Protein AF-A0A7S0RJS3-F1 (afdb_monomer_lite)

Sequence (175 aa):
SDVDTVWMRDPVPYMMRFPDADILTSSDHLSTSATAGELENPAKSHSPANIGIMLIRHTAKELASKWVEVLKGNDQYWDQNAFNDLMRKGARRGPNDITSTRLFYGYDGKLKVGILPVGMFCSGHTYFVQRMHLKHKLEPYVVHATFQFSGTEGKRHRMRESMLWVDPPDYYNRS

Foldseek 3Di:
DDPLKFFPADCVVLCVVCVQAQKEFAFPDQDFPDLPSAFGQCVVPPGQTDPRDMDHHPLCVVLVVVLVVVCVVDVPDDSSNSSRCQFAPCKDQDPCNDDSRNWTAGRVRSGTYTYHTCLAAPELCCCVPVVSCVVSVHHHRMYRDPDDDPPDVVSVVVCVVVVSDDDDPVVVPPD

Structure (mmCIF, N/CA/C/O backbone):
data_AF-A0A7S0RJS3-F1
#
_entry.id   AF-A0A7S0RJS3-F1
#
loop_
_atom_site.group_PDB
_atom_site.id
_atom_site.type_symbol
_atom_site.label_atom_id
_atom_site.label_alt_id
_atom_site.label_comp_id
_atom_site.label_asym_id
_atom_site.label_entity_id
_atom_site.label_seq_id
_atom_site.pdbx_PDB_ins_code
_atom_site.Cartn_x
_atom_site.Cartn_y
_atom_site.Cartn_z
_atom_site.occupancy
_atom_site.B_iso_or_equiv
_atom_site.auth_seq_id
_atom_site.auth_comp_id
_atom_site.auth_asym_id
_atom_site.auth_atom_id
_atom_site.pdbx_PDB_model_num
ATOM 1 N N . SER A 1 1 ? -8.972 -5.133 -7.851 1.00 50.50 1 SER A N 1
ATOM 2 C CA . SER A 1 1 ? -8.163 -4.217 -8.662 1.00 50.50 1 SER A CA 1
ATOM 3 C C . SER A 1 1 ? -9.055 -3.582 -9.705 1.00 50.50 1 SER A C 1
ATOM 5 O O . SER A 1 1 ? -10.118 -4.138 -9.965 1.00 50.50 1 SER A O 1
ATOM 7 N N . ASP A 1 2 ? -8.646 -2.454 -10.280 1.00 54.62 2 ASP A N 1
ATOM 8 C CA . ASP A 1 2 ? -9.380 -1.841 -11.392 1.00 54.62 2 ASP A CA 1
ATOM 9 C C . ASP A 1 2 ? -9.313 -2.707 -12.656 1.00 54.62 2 ASP A C 1
ATOM 11 O O . ASP A 1 2 ? -8.417 -3.542 -12.813 1.00 54.62 2 ASP A O 1
ATOM 15 N N . VAL A 1 3 ? -10.264 -2.490 -13.568 1.00 47.88 3 VAL A N 1
ATOM 16 C CA . VAL A 1 3 ? -10.403 -3.243 -14.831 1.00 47.88 3 VAL A CA 1
ATOM 17 C C . VAL A 1 3 ? -9.168 -3.084 -15.735 1.00 47.88 3 VAL A C 1
ATOM 19 O O . VAL A 1 3 ? -8.862 -3.978 -16.516 1.00 47.88 3 VAL A O 1
ATOM 22 N N . ASP A 1 4 ? -8.393 -2.008 -15.562 1.00 57.31 4 ASP A N 1
ATOM 23 C CA . ASP A 1 4 ? -7.182 -1.712 -16.341 1.00 57.31 4 ASP A CA 1
ATOM 24 C C . ASP A 1 4 ? -5.879 -2.158 -15.642 1.00 57.31 4 ASP A C 1
ATOM 26 O O . ASP A 1 4 ? -4.833 -1.500 -15.742 1.00 57.31 4 ASP A O 1
ATOM 30 N N . THR A 1 5 ? -5.935 -3.269 -14.903 1.00 61.38 5 THR A N 1
ATOM 31 C CA . THR A 1 5 ? -4.767 -3.887 -14.258 1.00 61.38 5 THR A CA 1
ATOM 32 C C . THR A 1 5 ? -4.363 -5.180 -14.957 1.00 61.38 5 THR A C 1
ATOM 34 O O . THR A 1 5 ? -5.199 -6.036 -15.231 1.00 61.38 5 THR A O 1
ATOM 37 N N . VAL A 1 6 ? -3.063 -5.349 -15.214 1.00 73.75 6 VAL A N 1
ATOM 38 C CA . VAL A 1 6 ? -2.502 -6.619 -15.701 1.00 73.75 6 VAL A CA 1
ATOM 39 C C . VAL A 1 6 ? -1.675 -7.253 -14.591 1.00 73.75 6 VAL A C 1
ATOM 41 O O . VAL A 1 6 ? -0.640 -6.707 -14.203 1.00 73.75 6 VAL A O 1
ATOM 44 N N . TRP A 1 7 ? -2.136 -8.397 -14.081 1.00 77.38 7 TRP A N 1
ATOM 45 C CA . TRP A 1 7 ? -1.415 -9.211 -13.101 1.00 77.38 7 TRP A CA 1
ATOM 46 C C . TRP A 1 7 ? -0.417 -10.127 -13.812 1.00 77.38 7 TRP A C 1
ATOM 48 O O . TRP A 1 7 ? -0.799 -10.939 -14.647 1.00 77.38 7 TRP A O 1
ATOM 58 N N . MET A 1 8 ? 0.863 -10.010 -13.464 1.00 82.94 8 MET A N 1
ATOM 59 C CA . MET A 1 8 ? 1.940 -10.858 -13.996 1.00 82.94 8 MET A CA 1
ATOM 60 C C . MET A 1 8 ? 2.297 -12.004 -13.043 1.00 82.94 8 MET A C 1
ATOM 62 O O . MET A 1 8 ? 2.929 -12.976 -13.448 1.00 82.94 8 MET A O 1
ATOM 66 N N . ARG A 1 9 ? 1.922 -11.886 -11.763 1.00 85.44 9 ARG A N 1
ATOM 67 C CA . ARG A 1 9 ? 2.212 -12.854 -10.696 1.00 85.44 9 ARG A CA 1
ATOM 68 C C . ARG A 1 9 ? 1.086 -12.856 -9.671 1.00 85.44 9 ARG A C 1
ATOM 70 O O . ARG A 1 9 ? 0.408 -11.843 -9.510 1.00 85.44 9 ARG A O 1
ATOM 77 N N . ASP A 1 10 ? 0.959 -13.949 -8.924 1.00 84.38 10 ASP A N 1
ATOM 78 C CA . ASP A 1 10 ? 0.062 -14.014 -7.768 1.00 84.38 10 ASP A CA 1
ATOM 79 C C . ASP A 1 10 ? 0.536 -13.046 -6.658 1.00 84.38 10 ASP A C 1
ATOM 81 O O . ASP A 1 10 ? 1.636 -13.222 -6.120 1.00 84.38 10 ASP A O 1
ATOM 85 N N . PRO A 1 11 ? -0.250 -12.009 -6.307 1.00 88.12 11 PRO A N 1
ATOM 86 C CA . PRO A 1 11 ? 0.111 -11.063 -5.256 1.00 88.12 11 PRO A CA 1
ATOM 87 C C . PRO A 1 11 ? -0.179 -11.572 -3.843 1.00 88.12 11 PRO A C 1
ATOM 89 O O . PRO A 1 11 ? 0.301 -10.970 -2.878 1.00 88.12 11 PRO A O 1
ATOM 92 N N . VAL A 1 12 ? -0.970 -12.639 -3.688 1.00 87.62 12 VAL A N 1
ATOM 93 C CA . VAL A 1 12 ? -1.446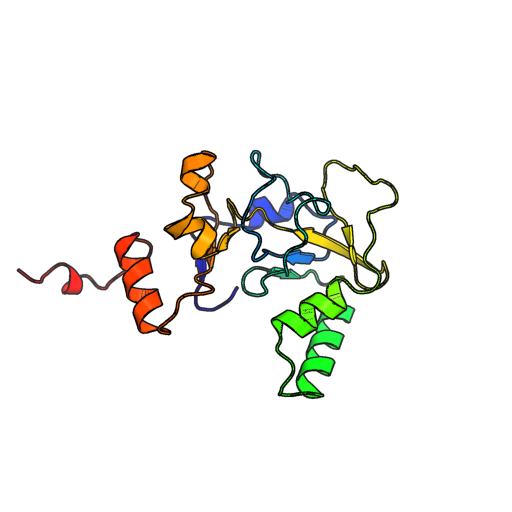 -13.098 -2.378 1.00 87.62 12 VAL A CA 1
ATOM 94 C C . VAL A 1 12 ? -0.275 -13.480 -1.465 1.00 87.62 12 VAL A C 1
ATOM 96 O O . VAL A 1 12 ? -0.220 -12.942 -0.354 1.00 87.62 12 VAL A O 1
ATOM 99 N N . PRO A 1 13 ? 0.726 -14.279 -1.894 1.00 91.25 13 PRO A N 1
ATOM 100 C CA . PRO A 1 13 ? 1.887 -14.589 -1.061 1.00 91.25 13 PRO A CA 1
ATOM 101 C C . PRO A 1 13 ? 2.651 -13.339 -0.615 1.00 91.25 13 PRO A C 1
ATOM 103 O O . PRO A 1 13 ? 3.088 -13.259 0.532 1.00 91.25 13 PRO A O 1
ATOM 106 N N . TYR A 1 14 ? 2.774 -12.331 -1.487 1.00 90.12 14 TYR A N 1
ATOM 107 C CA . TYR A 1 14 ? 3.436 -11.073 -1.143 1.00 90.12 14 TYR A CA 1
ATOM 108 C C . TYR A 1 14 ? 2.690 -10.345 -0.027 1.00 90.12 14 TYR A C 1
ATOM 110 O O . TYR A 1 14 ? 3.309 -9.938 0.960 1.00 90.12 14 TYR A O 1
ATOM 118 N N . MET A 1 15 ? 1.378 -10.175 -0.201 1.00 89.38 15 MET A N 1
ATOM 119 C CA . MET A 1 15 ? 0.515 -9.425 0.709 1.00 89.38 15 MET A CA 1
ATOM 120 C C . MET A 1 15 ? 0.357 -10.124 2.064 1.00 89.38 15 MET A C 1
ATOM 122 O O . MET A 1 15 ? 0.287 -9.459 3.097 1.00 89.38 15 MET A O 1
ATOM 126 N N . MET A 1 16 ? 0.355 -11.460 2.086 1.00 89.69 16 MET A N 1
ATOM 127 C CA . MET A 1 16 ? 0.223 -12.256 3.311 1.00 89.69 16 MET A CA 1
ATOM 128 C C . MET A 1 16 ? 1.436 -12.171 4.246 1.00 89.69 16 MET A C 1
ATOM 130 O O . MET A 1 16 ? 1.307 -12.495 5.423 1.00 89.69 16 MET A O 1
ATOM 134 N N . ARG A 1 17 ? 2.582 -11.654 3.781 1.00 91.19 17 ARG A N 1
ATOM 135 C CA . ARG A 1 17 ? 3.735 -11.334 4.647 1.00 91.19 17 ARG A CA 1
ATOM 136 C C . ARG A 1 17 ? 3.472 -10.163 5.600 1.00 91.19 17 ARG A C 1
ATOM 138 O O . ARG A 1 17 ? 4.250 -9.961 6.526 1.00 91.19 17 ARG A O 1
ATOM 145 N N . PHE A 1 18 ? 2.383 -9.417 5.396 1.00 91.38 18 PHE A N 1
ATOM 146 C CA . PHE A 1 18 ? 1.960 -8.301 6.244 1.00 91.38 18 PHE A CA 1
ATOM 147 C C . PHE A 1 18 ? 0.597 -8.609 6.893 1.00 91.38 18 PHE A C 1
ATOM 149 O O . PHE A 1 18 ? -0.417 -8.000 6.535 1.00 91.38 18 PHE A O 1
ATOM 156 N N . PRO A 1 19 ? 0.527 -9.583 7.823 1.00 91.38 19 PRO A N 1
ATOM 157 C CA . PRO A 1 19 ? -0.733 -9.971 8.460 1.00 91.38 19 PRO A CA 1
ATOM 158 C C . PRO A 1 19 ? -1.309 -8.855 9.343 1.00 91.38 19 PRO A C 1
ATOM 160 O O . PRO A 1 19 ? -2.524 -8.746 9.461 1.00 91.38 19 PRO A O 1
ATOM 163 N N . ASP A 1 20 ? -0.446 -7.997 9.894 1.00 91.12 20 ASP A N 1
ATOM 164 C CA . ASP A 1 20 ? -0.824 -6.851 10.725 1.00 91.12 20 ASP A CA 1
ATOM 165 C C . ASP A 1 20 ? -1.412 -5.671 9.943 1.00 91.12 20 ASP A C 1
ATOM 167 O O . ASP A 1 20 ? -1.903 -4.728 10.557 1.00 91.12 20 ASP A O 1
ATOM 171 N N . ALA A 1 21 ? -1.319 -5.663 8.612 1.00 92.38 21 ALA A N 1
ATOM 172 C CA . ALA A 1 21 ? -1.870 -4.582 7.808 1.00 92.38 21 ALA A CA 1
ATOM 173 C C . ALA A 1 21 ? -3.380 -4.771 7.626 1.00 92.38 21 ALA A C 1
ATOM 175 O O . ALA A 1 21 ? -3.817 -5.780 7.065 1.00 92.38 21 ALA A O 1
ATOM 176 N N . ASP A 1 22 ? -4.164 -3.772 8.028 1.00 94.50 22 ASP A N 1
ATOM 177 C CA . ASP A 1 22 ? -5.600 -3.709 7.745 1.00 94.50 22 ASP A CA 1
ATOM 178 C C . ASP A 1 22 ? -5.853 -3.297 6.291 1.00 94.50 22 ASP A C 1
ATOM 180 O O . ASP A 1 22 ? -6.811 -3.749 5.658 1.00 94.50 22 ASP A O 1
ATOM 184 N N . ILE A 1 23 ? -4.967 -2.447 5.759 1.00 94.00 23 ILE A N 1
ATOM 185 C CA . ILE A 1 23 ? -4.993 -1.960 4.382 1.00 94.00 23 ILE A CA 1
ATOM 186 C C . ILE A 1 23 ? -3.586 -2.042 3.780 1.00 94.00 23 ILE A C 1
ATOM 188 O O . ILE A 1 23 ? -2.626 -1.530 4.357 1.00 94.00 23 ILE A O 1
ATOM 192 N N . LEU A 1 24 ? -3.475 -2.611 2.579 1.00 93.75 24 LEU A N 1
ATOM 193 C CA . LEU A 1 24 ? -2.331 -2.407 1.688 1.00 93.75 24 LEU A CA 1
ATOM 194 C C . LEU A 1 24 ? -2.815 -1.714 0.423 1.00 93.75 24 LEU A C 1
ATOM 196 O O . LEU A 1 24 ? -3.800 -2.140 -0.174 1.00 93.75 24 LEU A O 1
ATOM 200 N N . THR A 1 25 ? -2.127 -0.668 -0.011 1.00 91.69 25 THR A N 1
ATOM 201 C CA . THR A 1 25 ? -2.512 0.083 -1.211 1.00 91.69 25 THR A CA 1
ATOM 202 C C . THR A 1 25 ? -1.284 0.506 -1.999 1.00 91.69 25 THR A C 1
ATOM 204 O O . THR A 1 25 ? -0.231 0.776 -1.424 1.00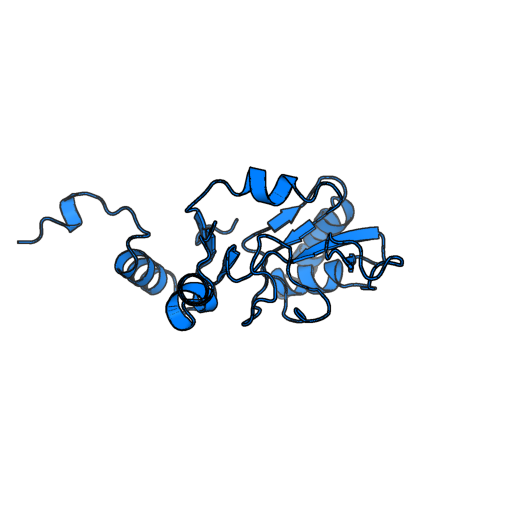 91.69 25 THR A O 1
ATOM 207 N N . SER A 1 26 ? -1.388 0.526 -3.325 1.00 88.69 26 SER A N 1
ATOM 208 C CA . SER A 1 26 ? -0.367 1.162 -4.165 1.00 88.69 26 SER A CA 1
ATOM 209 C C . SER A 1 26 ? -0.404 2.691 -4.028 1.00 88.69 26 SER A C 1
ATOM 211 O O . SER A 1 26 ? -1.286 3.247 -3.379 1.00 88.69 26 SER A O 1
ATOM 213 N N . SER A 1 27 ? 0.557 3.398 -4.619 1.00 86.06 27 SER A N 1
ATOM 214 C CA . SER A 1 27 ? 0.558 4.866 -4.646 1.00 86.06 27 SER A CA 1
ATOM 215 C C . SER A 1 27 ? 0.997 5.396 -6.002 1.00 86.06 27 SER A C 1
ATOM 217 O O . SER A 1 27 ? 1.689 4.703 -6.746 1.00 86.06 27 SER A O 1
ATOM 219 N N . ASP A 1 28 ? 0.658 6.651 -6.286 1.00 79.38 28 ASP A N 1
ATOM 220 C CA . ASP A 1 28 ? 1.145 7.373 -7.469 1.00 79.38 28 ASP A CA 1
ATOM 221 C C . ASP A 1 28 ? 2.552 7.971 -7.232 1.00 79.38 28 ASP A C 1
ATOM 223 O O . ASP A 1 28 ? 2.940 8.978 -7.829 1.00 79.38 28 ASP A O 1
ATOM 227 N N . HIS A 1 29 ? 3.328 7.392 -6.308 1.00 84.25 29 HIS A N 1
ATOM 228 C CA . HIS A 1 29 ? 4.680 7.852 -6.011 1.00 84.25 29 HIS A CA 1
ATOM 229 C C . HIS A 1 29 ? 5.645 7.512 -7.158 1.00 84.25 29 HIS A C 1
ATOM 231 O O . HIS A 1 29 ? 5.569 6.450 -7.771 1.00 84.25 29 HIS A O 1
ATOM 237 N N . LEU A 1 30 ? 6.577 8.426 -7.447 1.00 80.94 30 LEU A N 1
ATOM 238 C CA . LEU A 1 30 ? 7.506 8.335 -8.586 1.00 80.94 30 LEU A CA 1
ATOM 239 C C . LEU A 1 30 ? 8.914 7.879 -8.193 1.00 80.94 30 LEU A C 1
ATOM 241 O O . LEU A 1 30 ? 9.846 7.974 -8.993 1.00 80.94 30 LEU A O 1
ATOM 245 N N . SER A 1 31 ? 9.083 7.400 -6.963 1.00 82.12 31 SER A N 1
ATOM 246 C CA . SER A 1 31 ? 10.323 6.809 -6.469 1.00 82.12 31 SER A CA 1
ATOM 247 C C . SER A 1 31 ? 9.992 5.595 -5.609 1.00 82.12 31 SER A C 1
ATOM 249 O O . SER A 1 31 ? 8.925 5.554 -5.007 1.00 82.12 31 SER A O 1
ATOM 251 N N . THR A 1 32 ? 10.876 4.600 -5.559 1.00 83.69 32 THR A N 1
ATOM 252 C CA . THR A 1 32 ? 10.712 3.466 -4.644 1.00 83.69 32 THR A CA 1
ATOM 253 C C . THR A 1 32 ? 11.812 3.472 -3.594 1.00 83.69 32 THR A C 1
ATOM 255 O O . THR A 1 32 ? 12.982 3.723 -3.879 1.00 83.69 32 THR A O 1
ATOM 258 N N . SER A 1 33 ? 11.424 3.199 -2.358 1.00 85.25 33 SER A N 1
ATOM 259 C CA . SER A 1 33 ? 12.295 2.987 -1.201 1.00 85.25 33 SER A CA 1
ATOM 260 C C . SER A 1 33 ? 12.391 1.507 -0.813 1.00 85.25 33 SER A C 1
ATOM 262 O O . SER A 1 33 ? 12.991 1.169 0.213 1.00 85.25 33 SER A O 1
ATOM 264 N N . ALA A 1 34 ? 11.769 0.625 -1.596 1.00 85.62 34 ALA A N 1
ATOM 265 C CA . ALA A 1 34 ? 11.642 -0.798 -1.331 1.00 85.62 34 ALA A CA 1
ATOM 266 C C . ALA A 1 34 ? 12.224 -1.617 -2.490 1.00 85.62 34 ALA A C 1
ATOM 268 O O . ALA A 1 34 ? 11.644 -1.719 -3.566 1.00 85.62 34 ALA A O 1
ATOM 269 N N . THR A 1 35 ? 13.384 -2.225 -2.246 1.00 80.19 35 THR A N 1
ATOM 270 C CA . THR A 1 35 ? 14.144 -2.987 -3.252 1.00 80.19 35 THR A CA 1
ATOM 271 C C . THR A 1 35 ? 14.258 -4.480 -2.936 1.00 80.19 35 THR A C 1
ATOM 273 O O . THR A 1 35 ? 14.731 -5.240 -3.771 1.00 80.19 35 THR A O 1
ATOM 276 N N . ALA A 1 36 ? 13.811 -4.914 -1.753 1.00 80.31 36 ALA A N 1
ATOM 277 C CA . ALA A 1 36 ? 13.936 -6.295 -1.271 1.00 80.31 36 ALA A CA 1
ATOM 278 C C . ALA A 1 36 ? 12.582 -6.916 -0.865 1.00 80.31 36 ALA A C 1
ATOM 280 O O . ALA A 1 36 ? 12.510 -7.804 -0.020 1.00 80.31 36 ALA A O 1
ATOM 281 N N . GLY A 1 37 ? 11.481 -6.434 -1.453 1.00 82.12 37 GLY A N 1
ATOM 282 C CA . GLY A 1 37 ? 10.130 -6.923 -1.157 1.00 82.12 37 GLY A CA 1
ATOM 283 C C . GLY A 1 37 ? 9.534 -6.397 0.153 1.00 82.12 37 GLY A C 1
ATOM 284 O O . GLY A 1 37 ? 8.626 -7.021 0.697 1.00 82.12 37 GLY A O 1
ATOM 285 N N . GLU A 1 38 ? 10.045 -5.280 0.660 1.00 88.94 38 GLU A N 1
ATOM 286 C CA . GLU A 1 38 ? 9.477 -4.517 1.776 1.00 88.94 38 GLU A CA 1
ATOM 287 C C . GLU A 1 38 ? 8.329 -3.613 1.282 1.00 88.94 38 GLU A C 1
ATOM 289 O O . GLU A 1 38 ? 8.171 -3.394 0.081 1.00 88.94 38 GLU A O 1
ATOM 294 N N . LEU A 1 39 ? 7.531 -3.047 2.190 1.00 91.12 39 LEU A N 1
ATOM 295 C CA . LEU A 1 39 ? 6.616 -1.951 1.837 1.00 91.12 39 LEU A CA 1
ATOM 296 C C . LEU A 1 39 ? 7.390 -0.643 1.596 1.00 91.12 39 LEU A C 1
ATOM 298 O O . LEU A 1 39 ? 8.558 -0.512 1.968 1.00 91.12 39 LEU A O 1
ATOM 302 N N . GLU A 1 40 ? 6.763 0.355 0.981 1.00 91.00 40 GLU A N 1
ATOM 303 C CA . GLU A 1 40 ? 7.365 1.685 0.896 1.00 91.00 40 GLU A CA 1
ATOM 304 C C . GLU A 1 40 ? 7.519 2.299 2.287 1.00 91.00 40 GLU A C 1
ATOM 306 O O . GLU A 1 40 ? 6.678 2.129 3.167 1.00 91.00 40 GLU A O 1
ATOM 311 N N . ASN A 1 41 ? 8.602 3.045 2.486 1.00 87.31 41 ASN A N 1
ATOM 312 C CA . ASN A 1 41 ? 8.804 3.799 3.706 1.00 87.31 41 ASN A CA 1
ATOM 313 C C . ASN A 1 41 ? 7.789 4.961 3.754 1.00 87.31 41 ASN A C 1
ATOM 315 O O . ASN A 1 41 ? 7.870 5.872 2.919 1.00 87.31 41 ASN A O 1
ATOM 319 N N . PRO A 1 42 ? 6.874 4.998 4.740 1.00 82.44 42 PRO A N 1
ATOM 320 C CA . PRO A 1 42 ? 5.855 6.043 4.833 1.00 82.44 42 PRO A CA 1
ATOM 321 C C . PRO A 1 42 ? 6.442 7.443 5.081 1.00 82.44 42 PRO A C 1
ATOM 323 O O . PRO A 1 42 ? 5.791 8.439 4.783 1.00 82.44 42 PRO A O 1
ATOM 326 N N . ALA A 1 43 ? 7.682 7.541 5.576 1.00 80.06 43 ALA A N 1
ATOM 327 C CA . ALA A 1 43 ? 8.416 8.801 5.722 1.00 80.06 43 ALA A CA 1
ATOM 328 C C . ALA A 1 43 ? 8.988 9.350 4.404 1.00 80.06 43 ALA A C 1
ATOM 330 O O . ALA A 1 43 ? 9.528 10.451 4.396 1.00 80.06 43 ALA A O 1
ATOM 331 N N . LYS A 1 44 ? 8.951 8.561 3.325 1.00 78.81 44 LYS A N 1
ATOM 332 C CA . LYS A 1 44 ? 9.439 8.948 1.993 1.00 78.81 44 LYS A CA 1
ATOM 333 C C . LYS A 1 44 ? 8.320 8.926 0.948 1.00 78.81 44 LYS A C 1
ATOM 335 O O . LYS A 1 44 ? 8.373 9.684 -0.010 1.00 78.81 44 LYS A O 1
ATOM 340 N N . SER A 1 45 ? 7.283 8.115 1.165 1.00 76.25 45 SER A N 1
ATOM 341 C CA . SER A 1 45 ? 6.138 7.956 0.267 1.00 76.25 45 SER A CA 1
ATOM 342 C C . SER A 1 45 ? 4.942 8.823 0.686 1.00 76.25 45 SER A C 1
ATOM 344 O O . SER A 1 45 ? 3.953 8.339 1.245 1.00 76.25 45 SER A O 1
ATOM 346 N N . HIS A 1 46 ? 5.022 10.122 0.390 1.00 74.88 46 HIS A N 1
ATOM 347 C CA . HIS A 1 46 ? 3.958 11.093 0.693 1.00 74.88 46 HIS A CA 1
ATOM 348 C C . HIS A 1 46 ? 2.902 11.245 -0.409 1.00 74.88 46 HIS A C 1
ATOM 350 O O . HIS A 1 46 ? 1.925 11.965 -0.214 1.00 74.88 46 HIS A O 1
ATOM 356 N N . SER A 1 47 ? 3.073 10.575 -1.551 1.00 80.69 47 SER A N 1
ATOM 357 C CA . SER A 1 47 ? 2.103 10.655 -2.646 1.00 80.69 47 SER A CA 1
ATOM 358 C C . SER A 1 47 ? 0.746 10.044 -2.268 1.00 80.69 47 SER A C 1
ATOM 360 O O . SER A 1 47 ? 0.676 9.167 -1.392 1.00 80.69 47 SER A O 1
ATOM 362 N N . PRO A 1 48 ? -0.338 10.476 -2.937 1.00 80.00 48 PRO A N 1
ATOM 363 C CA . PRO A 1 48 ? -1.643 9.845 -2.805 1.00 80.00 48 PRO A CA 1
ATOM 364 C C . PRO A 1 48 ? -1.576 8.338 -3.065 1.00 80.00 48 PRO A C 1
ATOM 366 O O . PRO A 1 48 ? -0.845 7.865 -3.941 1.00 80.00 48 PRO A O 1
ATOM 369 N N . ALA A 1 49 ? -2.341 7.588 -2.277 1.00 82.81 49 ALA A N 1
ATOM 370 C CA . ALA A 1 49 ? -2.603 6.187 -2.540 1.00 82.81 49 ALA A CA 1
ATOM 371 C C . ALA A 1 49 ? -3.448 6.050 -3.808 1.00 82.81 49 ALA A C 1
ATOM 373 O O . ALA A 1 49 ? -4.355 6.850 -4.046 1.00 82.81 49 ALA A O 1
ATOM 374 N N . ASN A 1 50 ? -3.149 5.017 -4.582 1.00 79.44 50 ASN A N 1
ATOM 375 C CA . ASN A 1 50 ? -3.865 4.659 -5.789 1.00 79.44 50 ASN A CA 1
ATOM 376 C C . ASN A 1 50 ? -4.855 3.533 -5.460 1.00 79.44 50 ASN A C 1
ATOM 378 O O . ASN A 1 50 ? -4.465 2.484 -4.931 1.00 79.44 50 ASN A O 1
ATOM 382 N N . ILE A 1 51 ? -6.133 3.758 -5.771 1.00 75.75 51 ILE A N 1
ATOM 383 C CA . ILE A 1 51 ? -7.225 2.844 -5.399 1.00 75.75 51 ILE A CA 1
ATOM 384 C C . ILE A 1 51 ? -7.391 1.644 -6.343 1.00 75.75 51 ILE A C 1
ATOM 386 O O . ILE A 1 51 ? -8.141 0.722 -6.034 1.00 75.75 51 ILE A O 1
ATOM 390 N N . GLY A 1 52 ? -6.644 1.580 -7.449 1.00 71.94 52 GLY A N 1
ATOM 391 C CA . GLY A 1 52 ? -6.762 0.474 -8.402 1.00 71.94 52 GLY A CA 1
ATOM 392 C C . GLY A 1 52 ? -6.062 -0.812 -7.972 1.00 71.94 52 GLY A C 1
ATOM 393 O O . GLY A 1 52 ? -6.338 -1.883 -8.520 1.00 71.94 52 GLY A O 1
ATOM 394 N N . ILE A 1 53 ? -5.185 -0.755 -6.965 1.00 83.00 53 ILE A N 1
ATOM 395 C CA . ILE A 1 53 ? -4.572 -1.933 -6.342 1.00 83.00 53 ILE A CA 1
ATOM 396 C C . ILE A 1 53 ? -4.637 -1.768 -4.829 1.00 83.00 53 ILE A C 1
ATOM 398 O O . ILE A 1 53 ? -3.888 -0.992 -4.225 1.00 83.00 53 ILE A O 1
ATOM 402 N N . MET A 1 54 ? -5.526 -2.544 -4.217 1.00 87.44 54 MET A N 1
ATOM 403 C CA . MET A 1 54 ? -5.770 -2.514 -2.785 1.00 87.44 54 MET A CA 1
ATOM 404 C C . MET A 1 54 ? -6.024 -3.916 -2.240 1.00 87.44 54 MET A C 1
ATOM 406 O O . MET A 1 54 ? -6.690 -4.733 -2.876 1.00 87.44 54 MET A O 1
ATOM 410 N N . LEU A 1 55 ? -5.552 -4.149 -1.022 1.00 90.31 55 LEU A N 1
ATOM 411 C CA . LEU A 1 55 ? -6.067 -5.160 -0.114 1.00 90.31 55 LEU A CA 1
ATOM 412 C C . LEU A 1 55 ? -6.715 -4.425 1.057 1.00 90.31 55 LEU A C 1
ATOM 414 O O . LEU A 1 55 ? -6.035 -3.685 1.762 1.00 90.31 55 LEU A O 1
ATOM 418 N N . ILE A 1 56 ? -8.008 -4.648 1.271 1.00 90.00 56 ILE A N 1
ATOM 419 C CA . ILE A 1 56 ? -8.751 -4.138 2.427 1.00 90.00 56 ILE A CA 1
ATOM 420 C C . ILE A 1 56 ? -9.229 -5.353 3.218 1.00 90.00 56 ILE A C 1
ATOM 422 O O . ILE A 1 56 ? -9.964 -6.189 2.690 1.00 90.00 56 ILE A O 1
ATOM 426 N N . ARG A 1 57 ? -8.793 -5.487 4.471 1.00 92.50 57 ARG A N 1
ATOM 427 C CA . ARG A 1 57 ? -9.235 -6.577 5.349 1.00 92.50 57 ARG A CA 1
ATOM 428 C C . ARG A 1 57 ? -10.567 -6.243 6.010 1.00 92.50 57 ARG A C 1
ATOM 430 O O . ARG A 1 57 ? -10.966 -5.087 6.103 1.00 92.50 57 ARG A O 1
ATOM 437 N N . HIS A 1 58 ? -11.242 -7.271 6.526 1.00 91.88 58 HIS A N 1
ATOM 438 C CA . HIS A 1 58 ? -12.514 -7.116 7.239 1.00 91.88 58 HIS A CA 1
ATOM 439 C C . HIS A 1 58 ? -12.420 -6.157 8.443 1.00 91.88 58 HIS A C 1
ATOM 441 O O . HIS A 1 58 ? -13.409 -5.520 8.796 1.00 91.88 58 HIS A O 1
ATOM 447 N N . THR A 1 59 ? -11.237 -6.018 9.045 1.00 92.06 59 THR A N 1
ATOM 448 C CA . THR A 1 59 ? -10.946 -5.065 10.126 1.00 92.06 59 THR A CA 1
ATOM 449 C C . THR A 1 59 ? -11.118 -3.605 9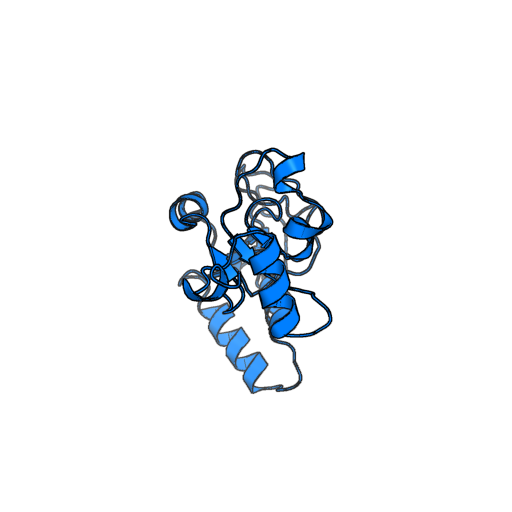.692 1.00 92.06 59 THR A C 1
ATOM 451 O O . THR A 1 59 ? -11.504 -2.767 10.499 1.00 92.06 59 THR A O 1
ATOM 454 N N . ALA A 1 60 ? -10.952 -3.301 8.402 1.00 93.25 60 ALA A N 1
ATOM 455 C CA . ALA A 1 60 ? -11.168 -1.977 7.818 1.00 93.25 60 ALA A CA 1
ATOM 456 C C . ALA A 1 60 ? -12.617 -1.735 7.339 1.00 93.25 60 ALA A C 1
ATOM 458 O O . ALA A 1 60 ? -12.878 -0.769 6.617 1.00 93.25 60 ALA A O 1
ATOM 459 N N . LYS A 1 61 ? -13.584 -2.574 7.747 1.00 92.06 61 LYS A N 1
ATOM 460 C CA . LYS A 1 61 ? -15.000 -2.444 7.353 1.00 92.06 61 LYS A CA 1
ATOM 461 C C . LYS A 1 61 ? -15.595 -1.077 7.698 1.00 92.06 61 LYS A C 1
ATOM 463 O O . LYS A 1 61 ? -16.373 -0.558 6.909 1.00 92.06 61 LYS A O 1
ATOM 468 N N . GLU A 1 62 ? -15.234 -0.488 8.841 1.00 94.44 62 GLU A N 1
ATOM 469 C CA . GLU A 1 62 ? -15.738 0.838 9.233 1.00 94.44 62 GLU A CA 1
ATOM 470 C C . GLU A 1 62 ? -15.329 1.915 8.215 1.00 94.44 62 GLU A C 1
ATOM 472 O O . GLU A 1 62 ? -16.175 2.682 7.758 1.00 94.44 62 GLU A O 1
ATOM 477 N N . LEU A 1 63 ? -14.058 1.916 7.793 1.00 94.00 63 LEU A N 1
ATOM 478 C CA . LEU A 1 63 ? -13.565 2.824 6.757 1.00 94.00 63 LEU A CA 1
ATOM 479 C C . LEU A 1 63 ? -14.260 2.564 5.420 1.00 94.00 63 LEU A C 1
ATOM 481 O O . LEU A 1 63 ? -14.673 3.517 4.767 1.00 94.00 63 LEU A O 1
ATOM 485 N N . ALA A 1 64 ? -14.423 1.298 5.022 1.00 89.62 64 ALA A N 1
ATOM 486 C CA . ALA A 1 64 ? -15.090 0.948 3.768 1.00 89.62 64 ALA A CA 1
ATOM 487 C C . ALA A 1 64 ? -16.550 1.435 3.740 1.00 89.62 64 ALA A C 1
ATOM 489 O O . ALA A 1 64 ? -16.974 2.056 2.767 1.00 89.62 64 ALA A O 1
ATOM 490 N N . SER A 1 65 ? -17.302 1.228 4.827 1.00 89.81 65 SER A N 1
ATOM 491 C CA . SER A 1 65 ? -18.660 1.763 4.969 1.00 89.81 65 SER A CA 1
ATOM 492 C C . SER A 1 65 ? -18.668 3.287 4.904 1.00 89.81 65 SER A C 1
ATOM 494 O O . SER A 1 65 ? -19.474 3.864 4.175 1.00 89.81 65 SER A O 1
ATOM 496 N N . LYS A 1 66 ? -17.742 3.948 5.615 1.00 93.06 66 LYS A N 1
ATOM 497 C CA . LYS A 1 66 ? -17.690 5.411 5.637 1.00 93.06 66 LYS A CA 1
ATOM 498 C C . LYS A 1 66 ? -17.338 6.001 4.278 1.00 93.06 66 LYS A C 1
ATOM 500 O O . LYS A 1 66 ? -17.895 7.023 3.893 1.00 93.06 66 LYS A O 1
ATOM 505 N N . TRP A 1 67 ? -16.452 5.342 3.541 1.00 89.94 67 TRP A N 1
ATOM 506 C CA . TRP A 1 67 ? -16.099 5.729 2.184 1.00 89.94 67 TRP A CA 1
ATOM 507 C C . TRP A 1 67 ? -17.320 5.673 1.260 1.00 89.94 67 TRP A C 1
ATOM 509 O O . TRP A 1 67 ? -17.610 6.658 0.591 1.00 89.94 67 TRP A O 1
ATOM 519 N N . VAL A 1 68 ? -18.114 4.597 1.315 1.00 86.62 68 VAL A N 1
ATOM 520 C CA . VAL A 1 68 ? -19.371 4.489 0.550 1.00 86.62 68 VAL A CA 1
ATOM 521 C C . VAL A 1 68 ? -20.375 5.584 0.930 1.00 86.62 68 VAL A C 1
ATOM 523 O O . VAL A 1 68 ? -21.023 6.143 0.048 1.00 86.62 68 VAL A O 1
ATOM 526 N N . GLU A 1 69 ? -20.513 5.911 2.218 1.00 89.38 69 GLU A N 1
ATOM 527 C CA . GLU A 1 69 ? -21.379 7.013 2.665 1.00 89.38 69 GLU A CA 1
ATOM 528 C C . GLU A 1 69 ? -20.940 8.365 2.092 1.00 89.38 69 GLU A C 1
ATOM 530 O O . GLU A 1 69 ? -21.782 9.135 1.636 1.00 89.38 69 GLU A O 1
ATOM 535 N N . VAL A 1 70 ? -19.632 8.646 2.099 1.00 86.62 70 VAL A N 1
ATOM 536 C CA . VAL A 1 70 ? -19.071 9.895 1.564 1.00 86.62 70 VAL A CA 1
ATOM 537 C C . VAL A 1 70 ? -19.340 10.015 0.066 1.00 86.62 70 VAL A C 1
ATOM 539 O O . VAL A 1 70 ? -19.775 11.076 -0.376 1.00 86.62 70 VAL A O 1
ATOM 542 N N . LEU A 1 71 ? -19.154 8.933 -0.697 1.00 81.25 71 LEU A N 1
ATOM 543 C CA . LEU A 1 71 ? -19.404 8.938 -2.142 1.00 81.25 71 LEU A CA 1
ATOM 544 C C . LEU A 1 71 ? -20.884 9.132 -2.473 1.00 81.25 71 LEU A C 1
ATOM 546 O O . LEU A 1 71 ? -21.212 9.902 -3.364 1.00 81.25 71 LEU A O 1
ATOM 550 N N . LYS A 1 72 ? -21.790 8.503 -1.716 1.00 83.38 72 LYS A N 1
ATOM 551 C CA . LYS A 1 72 ? -23.240 8.695 -1.892 1.00 83.38 72 LYS A CA 1
ATOM 552 C C . LYS A 1 72 ? -23.725 10.088 -1.489 1.00 83.38 72 LYS A C 1
ATOM 554 O O . LYS A 1 72 ? -24.787 10.511 -1.931 1.00 83.38 72 LYS A O 1
ATOM 559 N N . GLY A 1 73 ? -23.002 10.760 -0.595 1.00 83.94 73 GLY A N 1
ATOM 560 C CA . GLY A 1 73 ? -23.335 12.107 -0.138 1.00 83.94 73 GLY A CA 1
ATOM 561 C C . GLY A 1 73 ? -22.836 13.215 -1.064 1.00 83.94 73 GLY A C 1
ATOM 562 O O . GLY A 1 73 ? -23.262 14.357 -0.905 1.00 83.94 73 GLY A O 1
ATOM 563 N N . ASN A 1 74 ? -21.924 12.910 -1.995 1.00 83.00 74 ASN A N 1
ATOM 564 C CA . ASN A 1 74 ? -21.345 13.890 -2.905 1.00 83.00 74 ASN A CA 1
ATOM 565 C C . ASN A 1 74 ? -20.832 13.236 -4.198 1.00 83.00 74 ASN A C 1
ATOM 567 O O . ASN A 1 74 ? -19.680 12.810 -4.270 1.00 83.00 74 ASN A O 1
ATOM 571 N N . ASP A 1 75 ? -21.657 13.264 -5.245 1.00 77.00 75 ASP A N 1
ATOM 572 C CA . ASP A 1 75 ? -21.333 12.698 -6.564 1.00 77.00 75 ASP A CA 1
ATOM 573 C C . ASP A 1 75 ? -20.147 13.386 -7.265 1.00 77.00 75 ASP A C 1
ATOM 575 O O . ASP A 1 75 ? -19.581 12.848 -8.216 1.00 77.00 75 ASP A O 1
ATOM 579 N N . GLN A 1 76 ? -19.754 14.583 -6.818 1.00 80.38 76 GLN A N 1
ATOM 580 C CA . GLN A 1 76 ? -18.587 15.293 -7.348 1.00 80.38 76 GLN A CA 1
ATOM 581 C C . GLN A 1 76 ? -17.301 14.938 -6.600 1.00 80.38 76 GLN A C 1
ATOM 583 O O . GLN A 1 76 ? -16.214 15.334 -7.033 1.00 80.38 76 GLN A O 1
ATOM 588 N N . TYR A 1 77 ? -17.390 14.218 -5.475 1.00 79.62 77 TYR A N 1
ATOM 589 C CA . TYR A 1 77 ? -16.202 13.865 -4.724 1.00 79.62 77 TYR A CA 1
ATOM 590 C C . TYR A 1 77 ? -15.532 12.631 -5.325 1.00 79.62 77 TYR A C 1
ATOM 592 O O . TYR A 1 77 ? -16.028 11.512 -5.218 1.00 79.62 77 TYR A O 1
ATOM 600 N N . TRP A 1 78 ? -14.373 12.846 -5.946 1.00 81.69 78 TRP A N 1
ATOM 601 C CA . TRP A 1 78 ? -13.597 11.767 -6.538 1.00 81.69 78 TRP A CA 1
ATOM 602 C C . TRP A 1 78 ? -13.193 10.711 -5.495 1.00 81.69 78 TRP A C 1
ATOM 604 O O . TRP A 1 78 ? -12.645 11.025 -4.434 1.00 81.69 78 TRP A O 1
ATOM 614 N N . ASP A 1 79 ? -13.448 9.448 -5.822 1.00 80.38 79 ASP A N 1
ATOM 615 C CA . ASP A 1 79 ? -13.301 8.280 -4.957 1.00 80.38 79 ASP A CA 1
ATOM 61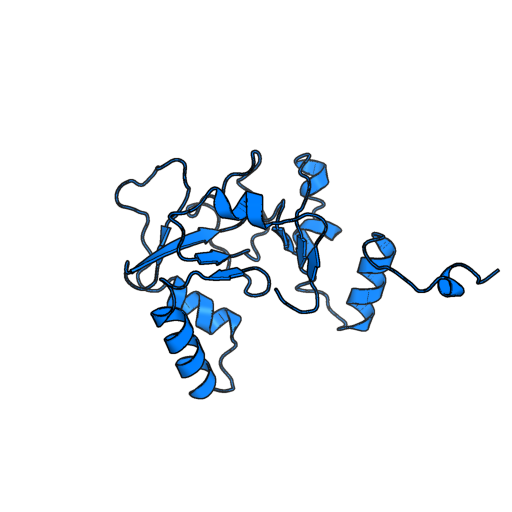6 C C . ASP A 1 79 ? -11.895 8.091 -4.387 1.00 80.38 79 ASP A C 1
ATOM 618 O O . ASP A 1 79 ? -11.753 7.832 -3.188 1.00 80.38 79 ASP A O 1
ATOM 622 N N . GLN A 1 80 ? -10.861 8.308 -5.203 1.00 80.88 80 GLN A N 1
ATOM 623 C CA . GLN A 1 80 ? -9.467 8.254 -4.771 1.00 80.88 80 GLN A CA 1
ATOM 624 C C . GLN A 1 80 ? -9.161 9.307 -3.698 1.00 80.88 80 GLN A C 1
ATOM 626 O O . GLN A 1 80 ? -8.461 9.007 -2.725 1.00 80.88 80 GLN A O 1
ATOM 631 N N . ASN A 1 81 ? -9.690 10.524 -3.844 1.00 85.75 81 ASN A N 1
ATOM 632 C CA . ASN A 1 81 ? -9.484 11.589 -2.863 1.00 85.75 81 ASN A CA 1
ATOM 633 C C . ASN A 1 81 ? -10.235 11.270 -1.564 1.00 85.75 81 ASN A C 1
ATOM 635 O O . ASN A 1 81 ? -9.625 11.290 -0.496 1.00 85.75 81 ASN A O 1
ATOM 639 N N . ALA A 1 82 ? -11.503 10.853 -1.665 1.00 87.12 82 ALA A N 1
ATOM 640 C CA . ALA A 1 82 ? -12.312 10.456 -0.512 1.00 87.12 82 ALA A CA 1
ATOM 641 C C . ALA A 1 82 ? -11.656 9.332 0.300 1.00 87.12 82 ALA A C 1
ATOM 643 O O . ALA A 1 82 ? -11.623 9.380 1.533 1.00 87.12 82 ALA A O 1
ATOM 644 N N . PHE A 1 83 ? -11.086 8.337 -0.384 1.00 89.75 83 PHE A N 1
ATOM 645 C CA . PHE A 1 83 ? -10.341 7.270 0.267 1.00 89.75 83 PHE A CA 1
ATOM 646 C C . PHE A 1 83 ? -9.087 7.796 0.973 1.00 89.75 83 PHE A C 1
ATOM 648 O O . PHE A 1 83 ? -8.861 7.461 2.136 1.00 89.75 83 PHE A O 1
ATOM 655 N N . ASN A 1 84 ? -8.275 8.615 0.295 1.00 90.38 84 ASN A N 1
ATOM 656 C CA . ASN A 1 84 ? -7.038 9.154 0.863 1.00 90.38 84 ASN A CA 1
ATOM 657 C C . ASN A 1 84 ? -7.298 10.010 2.105 1.00 90.38 84 ASN A C 1
ATOM 659 O O . ASN A 1 84 ? -6.587 9.841 3.096 1.00 90.38 84 ASN A O 1
ATOM 663 N N . ASP A 1 85 ? -8.324 10.860 2.081 1.00 92.38 85 ASP A N 1
ATOM 664 C CA . ASP A 1 85 ? -8.711 11.698 3.217 1.00 92.38 85 ASP A CA 1
ATOM 665 C C . ASP A 1 85 ? -9.099 10.856 4.432 1.00 92.38 85 ASP A C 1
ATOM 667 O O . ASP A 1 85 ? -8.595 11.080 5.533 1.00 92.38 85 ASP A O 1
ATOM 671 N N . LEU A 1 86 ? -9.955 9.845 4.241 1.00 93.12 86 LEU A N 1
ATOM 672 C CA . LEU A 1 86 ? -10.376 8.949 5.320 1.00 93.12 86 LEU A CA 1
ATOM 673 C C . LEU A 1 86 ? -9.203 8.118 5.849 1.00 93.12 86 LEU A C 1
ATOM 675 O O . LEU A 1 86 ? -8.965 8.060 7.055 1.00 93.12 86 LEU A O 1
ATOM 679 N N . MET A 1 87 ? -8.450 7.488 4.951 1.00 93.00 87 MET A N 1
ATOM 680 C CA . MET A 1 87 ? -7.343 6.597 5.291 1.00 93.00 87 MET A CA 1
ATOM 681 C C . MET A 1 87 ? -6.207 7.344 5.998 1.00 93.00 87 MET A C 1
ATOM 683 O O . MET A 1 87 ? -5.663 6.833 6.977 1.00 93.00 87 MET A O 1
ATOM 687 N N . ARG A 1 88 ? -5.884 8.574 5.577 1.00 91.44 88 ARG A N 1
ATOM 688 C CA . ARG A 1 88 ? -4.833 9.402 6.192 1.00 91.44 88 ARG A CA 1
ATOM 689 C C . ARG A 1 88 ? -5.334 10.281 7.341 1.00 91.44 88 ARG A C 1
ATOM 691 O O . ARG A 1 88 ? -4.525 10.975 7.959 1.00 91.44 88 ARG A O 1
ATOM 698 N N . LYS A 1 89 ? -6.629 10.254 7.666 1.00 93.25 89 LYS A N 1
ATOM 699 C CA . LYS A 1 89 ? -7.180 11.013 8.793 1.00 93.25 89 LYS A CA 1
ATOM 700 C C . LYS A 1 89 ? -6.444 10.652 10.084 1.00 93.25 89 LYS A C 1
ATOM 702 O O . LYS A 1 89 ? -6.312 9.473 10.409 1.00 93.25 89 LYS A O 1
ATOM 707 N N . GLY A 1 90 ? -5.924 11.657 10.789 1.00 90.44 90 GLY A N 1
ATOM 708 C CA . GLY A 1 90 ? -5.161 11.452 12.024 1.00 90.44 90 GLY A CA 1
ATOM 709 C C . GLY A 1 90 ? -3.898 10.601 11.839 1.00 90.44 90 GLY A C 1
ATOM 710 O O . GLY A 1 90 ? -3.460 9.952 12.792 1.00 90.44 90 GLY A O 1
ATOM 711 N N . ALA A 1 91 ? -3.343 10.551 10.620 1.00 89.12 91 ALA A N 1
ATOM 712 C CA . ALA A 1 91 ? -2.224 9.676 10.320 1.00 89.12 91 ALA A CA 1
ATOM 713 C C . ALA A 1 91 ? -1.004 10.011 11.172 1.00 89.12 91 ALA A C 1
ATOM 715 O O . ALA A 1 91 ? -0.559 11.156 11.260 1.00 89.12 91 ALA A O 1
ATOM 716 N N . ARG A 1 92 ? -0.430 8.970 11.766 1.00 86.62 92 ARG A N 1
ATOM 717 C CA . ARG A 1 92 ? 0.783 9.061 12.570 1.00 86.62 92 ARG A CA 1
ATOM 718 C C . ARG A 1 92 ? 1.647 7.845 12.325 1.00 86.62 92 ARG A C 1
ATOM 720 O O . ARG A 1 92 ? 1.159 6.756 12.010 1.00 86.62 92 ARG A O 1
ATOM 727 N N . ARG A 1 93 ? 2.950 8.026 12.498 1.00 77.06 93 ARG A N 1
ATOM 728 C CA . ARG A 1 93 ? 3.849 6.880 12.547 1.00 77.06 93 ARG A CA 1
ATOM 729 C C . ARG A 1 93 ? 3.543 6.065 13.805 1.00 77.06 93 ARG A C 1
ATOM 731 O O . ARG A 1 93 ? 3.030 6.602 14.790 1.00 77.06 93 ARG A O 1
ATOM 738 N N . GLY A 1 94 ? 3.746 4.752 13.739 1.00 62.00 94 GLY A N 1
ATOM 739 C CA . GLY A 1 94 ? 3.488 3.889 14.887 1.00 62.00 94 GLY A CA 1
ATOM 740 C C . GLY A 1 94 ? 4.393 4.230 16.072 1.00 62.00 94 GLY A C 1
ATOM 741 O O . GLY A 1 94 ? 5.500 4.709 15.855 1.00 62.00 94 GLY A O 1
ATOM 742 N N . PRO A 1 95 ? 3.959 3.962 17.319 1.00 53.16 95 PRO A N 1
ATOM 743 C CA . PRO A 1 95 ? 4.770 4.212 18.516 1.00 53.16 95 PRO A CA 1
ATOM 744 C C . PRO A 1 95 ? 6.099 3.434 18.505 1.00 53.16 95 PRO A C 1
ATOM 746 O O . PRO A 1 95 ? 7.063 3.855 19.131 1.00 53.16 95 PRO A O 1
ATOM 749 N N . ASN A 1 96 ? 6.170 2.352 17.722 1.00 51.00 96 ASN A N 1
ATOM 750 C CA . ASN A 1 96 ? 7.404 1.668 17.344 1.00 51.00 96 ASN A CA 1
ATOM 751 C C . ASN A 1 96 ? 7.817 2.124 15.936 1.00 51.00 96 ASN A C 1
ATOM 753 O O . ASN A 1 96 ? 7.662 1.372 14.974 1.00 51.00 96 ASN A O 1
ATOM 757 N N . ASP A 1 97 ? 8.289 3.367 15.830 1.00 47.22 97 ASP A N 1
ATOM 758 C CA . ASP A 1 97 ? 8.532 4.151 14.599 1.00 47.22 97 ASP A CA 1
ATOM 759 C C . ASP A 1 97 ? 9.407 3.432 13.532 1.00 47.22 97 ASP A C 1
ATOM 761 O O . ASP A 1 97 ? 9.484 3.847 12.378 1.00 47.22 97 ASP A O 1
ATOM 765 N N . ILE A 1 98 ? 10.036 2.304 13.890 1.00 45.94 98 ILE A N 1
ATOM 766 C CA . ILE A 1 98 ? 10.755 1.367 13.016 1.00 45.94 98 ILE A CA 1
ATOM 767 C C . ILE A 1 98 ? 10.494 -0.072 13.503 1.00 45.94 98 ILE A C 1
ATOM 769 O O . ILE A 1 98 ? 11.373 -0.738 14.042 1.00 45.94 98 ILE A O 1
ATOM 773 N N . THR A 1 99 ? 9.284 -0.606 13.344 1.00 51.56 99 THR A N 1
ATOM 774 C CA . THR A 1 99 ? 9.218 -2.063 13.125 1.00 51.56 99 THR A CA 1
ATOM 775 C C . THR A 1 99 ? 9.560 -2.304 11.659 1.00 51.56 99 THR A C 1
ATOM 777 O O . THR A 1 99 ? 9.176 -1.514 10.794 1.00 51.56 99 THR A O 1
ATOM 780 N N . SER A 1 100 ? 10.271 -3.390 11.361 1.00 60.38 100 SER A N 1
ATOM 781 C CA . SER A 1 100 ? 10.635 -3.844 10.004 1.00 60.38 100 SER A CA 1
ATOM 782 C C . SER A 1 100 ? 9.470 -3.887 8.998 1.00 60.38 100 SER A C 1
ATOM 784 O O . SER A 1 100 ? 9.684 -4.045 7.800 1.00 60.38 100 SER A O 1
ATOM 786 N N . THR A 1 101 ? 8.232 -3.737 9.470 1.00 73.88 101 THR A N 1
ATOM 787 C CA . THR A 1 101 ? 6.997 -3.841 8.698 1.00 73.88 101 THR A CA 1
ATOM 788 C C . THR A 1 101 ? 6.666 -2.604 7.859 1.00 73.88 101 THR A C 1
ATOM 790 O O . THR A 1 101 ? 5.918 -2.742 6.899 1.00 73.88 101 THR A O 1
ATOM 793 N N . ARG A 1 102 ? 7.211 -1.413 8.171 1.00 88.06 102 ARG A N 1
ATOM 794 C CA . ARG A 1 102 ? 6.939 -0.137 7.458 1.00 88.06 102 ARG A CA 1
ATOM 795 C C . ARG A 1 102 ? 5.442 0.234 7.350 1.00 88.06 102 ARG A C 1
ATOM 797 O O . ARG A 1 102 ? 5.012 0.859 6.381 1.00 88.06 102 ARG A O 1
ATOM 804 N N . LEU A 1 103 ? 4.651 -0.120 8.362 1.00 90.44 103 LEU A N 1
ATOM 805 C CA . LEU A 1 103 ? 3.245 0.280 8.491 1.00 90.44 103 LEU A CA 1
ATOM 806 C C . LEU A 1 103 ? 3.105 1.632 9.210 1.00 90.44 103 LEU A C 1
ATOM 808 O O . LEU A 1 103 ? 3.924 1.985 10.060 1.00 90.44 103 LEU A O 1
ATOM 812 N N . PHE A 1 104 ? 2.037 2.371 8.915 1.00 90.06 104 PHE A N 1
ATOM 813 C CA . PHE A 1 104 ? 1.644 3.579 9.647 1.00 90.06 104 PHE A CA 1
ATOM 814 C C . PHE A 1 104 ? 0.205 3.469 10.151 1.00 90.06 104 PHE A C 1
ATOM 816 O O . PHE A 1 104 ? -0.574 2.658 9.656 1.00 90.06 104 PHE A O 1
ATOM 823 N N . TYR A 1 105 ? -0.154 4.283 11.142 1.00 92.19 105 TYR A N 1
ATOM 824 C CA . TYR A 1 105 ? -1.525 4.349 11.630 1.00 92.19 105 TYR A CA 1
ATOM 825 C C . TYR A 1 105 ? -2.311 5.385 10.838 1.00 92.19 105 TYR A C 1
ATOM 827 O O . TYR A 1 105 ? -1.864 6.523 10.709 1.00 92.19 105 TYR A O 1
ATOM 835 N N . GLY A 1 106 ? -3.477 4.988 10.344 1.00 92.81 106 GLY A N 1
ATOM 836 C CA . GLY A 1 106 ? -4.449 5.826 9.653 1.00 92.81 106 GLY A CA 1
ATOM 837 C C . GLY A 1 106 ? -5.828 5.745 10.307 1.00 92.81 106 GLY A C 1
ATOM 838 O O . GLY A 1 106 ? -6.017 5.019 11.289 1.00 92.81 106 GLY A O 1
ATOM 839 N N . TYR A 1 107 ? -6.789 6.492 9.762 1.00 95.31 107 TYR A N 1
ATOM 840 C CA . TYR A 1 107 ? -8.179 6.539 10.233 1.00 95.31 107 TYR A CA 1
ATOM 841 C C . TYR A 1 107 ? -8.290 6.767 11.757 1.00 95.31 107 TYR A C 1
ATOM 843 O O . TYR A 1 107 ? -8.791 5.929 12.505 1.00 95.31 107 TYR A O 1
ATOM 851 N N . ASP A 1 108 ? -7.736 7.890 12.227 1.00 93.88 108 ASP A N 1
ATOM 852 C CA . ASP A 1 108 ? -7.651 8.302 13.638 1.00 93.88 108 ASP A CA 1
ATOM 853 C C . ASP A 1 108 ? -6.965 7.266 14.550 1.00 93.88 108 ASP A C 1
ATOM 855 O O . ASP A 1 108 ? -7.272 7.124 15.733 1.00 93.88 108 ASP A O 1
ATOM 859 N N . GLY A 1 109 ? -6.006 6.520 13.998 1.00 91.88 109 GLY A N 1
ATOM 860 C CA . GLY A 1 109 ? -5.255 5.508 14.733 1.00 91.88 109 GLY A CA 1
ATOM 861 C C . GLY A 1 109 ? -5.939 4.147 14.835 1.00 91.88 109 GLY A C 1
ATOM 862 O O . GLY A 1 109 ? -5.398 3.269 15.506 1.00 91.88 109 GLY A O 1
ATOM 863 N N . LYS A 1 110 ? -7.090 3.959 14.180 1.00 93.69 110 LYS A N 1
ATOM 864 C CA . LYS A 1 110 ? -7.842 2.699 14.201 1.00 93.69 110 LYS A CA 1
ATOM 865 C C . LYS A 1 110 ? -7.270 1.631 13.271 1.00 93.69 110 LYS A C 1
ATOM 867 O O . LYS A 1 110 ? -7.489 0.455 13.531 1.00 93.69 110 LYS A O 1
ATOM 872 N N . LEU A 1 111 ? -6.580 2.024 12.196 1.00 94.25 111 LEU A N 1
ATOM 873 C CA . LEU A 1 111 ? -6.121 1.103 11.151 1.00 94.25 111 LEU A CA 1
ATOM 874 C C . LEU A 1 111 ? -4.613 1.192 10.940 1.00 94.25 111 LEU A C 1
ATOM 876 O O . LEU A 1 111 ? -4.040 2.281 10.959 1.00 94.25 111 LEU A O 1
ATOM 880 N N . LYS A 1 112 ? -3.981 0.050 10.673 1.00 93.75 112 LYS A N 1
ATOM 881 C CA . LYS A 1 112 ? -2.602 -0.062 10.196 1.00 93.75 112 LYS A CA 1
ATOM 882 C C . LYS A 1 112 ? -2.594 -0.142 8.672 1.00 93.75 112 LYS A C 1
ATOM 884 O O . LYS A 1 112 ? -3.214 -1.023 8.075 1.00 93.75 112 LYS A O 1
ATOM 889 N N . VAL A 1 113 ? -1.860 0.764 8.042 1.00 92.62 113 VAL A N 1
ATOM 890 C CA . VAL A 1 113 ? -1.821 0.932 6.589 1.00 92.62 113 VAL A CA 1
ATOM 891 C C . VAL A 1 113 ? -0.398 0.751 6.078 1.00 92.62 113 VAL A C 1
ATOM 893 O O . VAL A 1 113 ? 0.561 1.241 6.676 1.00 92.62 113 VAL A O 1
ATOM 896 N N . GLY A 1 114 ? -0.267 0.050 4.955 1.00 92.56 114 GLY A N 1
ATOM 897 C CA . GLY A 1 114 ? 0.985 -0.146 4.236 1.00 92.56 114 GLY A CA 1
ATOM 898 C C . GLY A 1 114 ? 0.898 0.325 2.789 1.00 92.56 114 GLY A C 1
ATOM 899 O O . GLY A 1 114 ? -0.125 0.138 2.129 1.00 92.56 114 GLY A O 1
ATOM 900 N N . ILE A 1 115 ? 1.987 0.908 2.283 1.00 92.50 115 ILE A N 1
ATOM 901 C CA . ILE A 1 115 ? 2.092 1.303 0.875 1.00 92.50 115 ILE A CA 1
ATOM 902 C C . ILE A 1 115 ? 2.896 0.247 0.112 1.00 92.50 115 ILE A C 1
ATOM 904 O O . ILE A 1 115 ? 4.027 -0.070 0.476 1.00 92.50 115 ILE A O 1
ATOM 908 N N . LEU A 1 116 ? 2.308 -0.322 -0.937 1.00 92.31 116 LEU A N 1
ATOM 909 C CA . LEU A 1 116 ? 2.950 -1.320 -1.788 1.00 92.31 116 LEU A CA 1
ATOM 910 C C . LEU A 1 116 ? 4.077 -0.680 -2.623 1.00 92.31 116 LEU A C 1
ATOM 912 O O . LEU A 1 116 ? 3.923 0.458 -3.072 1.00 92.31 116 LEU A O 1
ATOM 916 N N . PRO A 1 117 ? 5.191 -1.396 -2.867 1.00 90.81 117 PRO A N 1
ATOM 917 C CA . PRO A 1 117 ? 6.330 -0.856 -3.599 1.00 90.81 117 PRO A CA 1
ATOM 918 C C . PRO A 1 117 ? 5.978 -0.531 -5.047 1.00 90.81 117 PRO A C 1
ATOM 920 O O . PRO A 1 117 ? 5.617 -1.428 -5.808 1.00 90.81 117 PRO A O 1
ATOM 923 N N . VAL A 1 118 ? 6.159 0.722 -5.467 1.00 87.56 118 VAL A N 1
ATOM 924 C CA . VAL A 1 118 ? 5.782 1.182 -6.824 1.00 87.56 118 VAL A CA 1
ATOM 925 C C . VAL A 1 118 ? 6.658 0.587 -7.935 1.00 87.56 118 VAL A C 1
ATOM 927 O O . VAL A 1 118 ? 6.315 0.651 -9.118 1.00 87.56 118 VAL A O 1
ATOM 930 N N . GLY A 1 119 ? 7.785 -0.028 -7.559 1.00 85.12 119 GLY A N 1
ATOM 931 C CA . GLY A 1 119 ? 8.633 -0.827 -8.443 1.00 85.12 119 GLY A CA 1
ATOM 932 C C . GLY A 1 119 ? 8.133 -2.258 -8.686 1.00 85.12 119 GLY A C 1
ATOM 933 O O . GLY A 1 119 ? 8.601 -2.889 -9.630 1.00 85.12 119 GLY A O 1
ATOM 934 N N . MET A 1 120 ? 7.195 -2.765 -7.870 1.00 87.25 120 MET A N 1
ATOM 935 C CA . MET A 1 120 ? 6.587 -4.096 -8.047 1.00 87.25 120 MET A CA 1
ATOM 936 C C . MET A 1 120 ? 5.064 -4.052 -8.256 1.00 87.25 120 MET A C 1
ATOM 938 O O . MET A 1 120 ? 4.510 -4.916 -8.925 1.00 87.25 120 MET A O 1
ATOM 942 N N . PHE A 1 121 ? 4.380 -3.056 -7.700 1.00 89.69 121 PHE A N 1
ATOM 943 C CA . PHE A 1 121 ? 2.967 -2.753 -7.922 1.00 89.69 121 PHE A CA 1
ATOM 944 C C . PHE A 1 121 ? 2.911 -1.447 -8.708 1.00 89.69 121 PHE A C 1
ATOM 946 O O . PHE A 1 121 ? 2.722 -0.367 -8.149 1.00 89.69 121 PHE A O 1
ATOM 953 N N . CYS A 1 122 ? 3.233 -1.545 -9.994 1.00 82.38 122 CYS A N 1
ATOM 954 C CA . CYS A 1 122 ? 3.593 -0.394 -10.802 1.00 82.38 122 CYS A CA 1
ATOM 955 C C . CYS A 1 122 ? 2.371 0.379 -11.286 1.00 82.38 122 CYS A C 1
ATOM 957 O O . CYS A 1 122 ? 1.368 -0.217 -11.672 1.00 82.38 122 CYS A O 1
ATOM 959 N N . SER A 1 123 ? 2.502 1.703 -11.374 1.00 80.88 123 SER A N 1
ATOM 960 C CA . SER A 1 123 ? 1.641 2.500 -12.243 1.00 80.88 123 SER A CA 1
ATOM 961 C C . SER A 1 123 ? 2.158 2.436 -13.684 1.00 80.88 123 SER A C 1
ATOM 963 O O . SER A 1 123 ? 3.297 2.029 -13.947 1.00 80.88 123 SER A O 1
ATOM 965 N N . GLY A 1 124 ? 1.356 2.902 -14.642 1.00 73.31 124 GLY A N 1
ATOM 966 C CA . GLY A 1 124 ? 1.784 3.017 -16.033 1.00 73.31 124 GLY A CA 1
ATOM 967 C C . GLY A 1 124 ? 3.043 3.881 -16.168 1.00 73.31 124 GLY A C 1
ATOM 968 O O . GLY A 1 124 ? 3.919 3.584 -16.979 1.00 73.31 124 GLY A O 1
ATOM 969 N N . HIS A 1 125 ? 3.189 4.912 -15.335 1.00 79.56 125 HIS A N 1
ATOM 970 C CA . HIS A 1 125 ? 4.373 5.764 -15.348 1.00 79.56 125 HIS A CA 1
ATOM 971 C C . HIS A 1 125 ? 5.621 5.043 -14.810 1.00 79.56 125 HIS A C 1
ATOM 973 O O . HIS A 1 125 ? 6.669 5.062 -15.466 1.00 79.56 125 HIS A O 1
ATOM 979 N N . THR A 1 126 ? 5.525 4.370 -13.655 1.00 79.31 126 THR A N 1
ATOM 980 C CA . THR A 1 126 ? 6.690 3.694 -13.051 1.00 79.31 126 THR A CA 1
ATOM 981 C C . THR A 1 126 ? 7.155 2.492 -13.876 1.00 79.31 126 THR A C 1
ATOM 983 O O . THR A 1 126 ? 8.356 2.193 -13.922 1.00 79.31 126 THR A O 1
ATOM 986 N N . TYR A 1 127 ? 6.229 1.852 -14.597 1.00 80.06 127 TYR A N 1
ATOM 987 C CA . TYR A 1 127 ? 6.526 0.743 -15.496 1.00 80.06 127 TYR A CA 1
ATOM 988 C C . TYR A 1 127 ? 7.058 1.198 -16.865 1.00 80.06 127 TYR A C 1
ATOM 990 O O . TYR A 1 127 ? 8.185 0.849 -17.215 1.00 80.06 127 TYR A O 1
ATOM 998 N N . PHE A 1 128 ? 6.299 1.994 -17.630 1.00 75.69 128 PHE A N 1
ATOM 999 C CA . PHE A 1 128 ? 6.642 2.299 -19.029 1.00 75.69 128 PHE A CA 1
ATOM 1000 C C . PHE A 1 128 ? 7.685 3.413 -19.169 1.00 75.69 128 PHE A C 1
ATOM 1002 O O . PHE A 1 128 ? 8.584 3.311 -20.005 1.00 75.69 128 PHE A O 1
ATOM 1009 N N . VAL A 1 129 ? 7.576 4.475 -18.364 1.00 78.88 129 VAL A N 1
ATOM 1010 C CA . VAL A 1 129 ? 8.429 5.670 -18.497 1.00 78.88 129 VAL A CA 1
ATOM 1011 C C . VAL A 1 129 ? 9.710 5.492 -17.698 1.00 78.88 129 VAL A C 1
ATOM 1013 O O . VAL A 1 129 ? 10.812 5.579 -18.234 1.00 78.88 129 VAL A O 1
ATOM 1016 N N . GLN A 1 130 ? 9.580 5.208 -16.403 1.00 81.00 130 GLN A N 1
ATOM 1017 C CA . GLN A 1 130 ? 10.746 5.133 -15.527 1.00 81.00 130 GLN A CA 1
ATOM 1018 C C . GLN A 1 130 ? 11.470 3.788 -15.605 1.00 81.00 130 GLN A C 1
ATOM 1020 O O . GLN A 1 130 ? 12.648 3.734 -15.232 1.00 81.00 130 GLN A O 1
ATOM 1025 N N . ARG A 1 131 ? 10.783 2.733 -16.076 1.00 82.38 131 ARG A N 1
ATOM 1026 C CA . ARG A 1 131 ? 11.279 1.350 -16.144 1.00 82.38 131 ARG A CA 1
ATOM 1027 C C . ARG A 1 131 ? 11.926 0.916 -14.828 1.00 82.38 131 ARG A C 1
ATOM 1029 O O . ARG A 1 131 ? 13.017 0.347 -14.809 1.00 82.38 131 ARG A O 1
ATOM 1036 N N . MET A 1 132 ? 11.266 1.232 -13.709 1.00 82.31 132 MET A N 1
ATOM 1037 C CA . MET A 1 132 ? 11.821 1.031 -12.363 1.00 82.31 132 MET A CA 1
ATOM 1038 C C . MET A 1 132 ? 12.211 -0.416 -12.095 1.00 82.31 132 MET A C 1
ATOM 1040 O O . MET A 1 132 ? 13.255 -0.672 -11.501 1.00 82.31 132 MET A O 1
ATOM 1044 N N . HIS A 1 133 ? 11.396 -1.349 -12.576 1.00 79.38 133 HIS A N 1
ATOM 1045 C CA . HIS A 1 133 ? 11.648 -2.775 -12.453 1.00 79.38 133 HIS A CA 1
ATOM 1046 C C . HIS A 1 133 ? 12.982 -3.184 -13.101 1.00 79.38 133 HIS A C 1
ATOM 1048 O O . HIS A 1 133 ? 13.738 -3.937 -12.499 1.00 79.38 133 HIS A O 1
ATOM 1054 N N . LEU A 1 134 ? 13.358 -2.600 -14.247 1.00 83.12 134 LEU A N 1
ATOM 1055 C CA . LEU A 1 134 ? 14.668 -2.842 -14.867 1.00 83.12 134 LEU A CA 1
ATOM 1056 C C . LEU A 1 134 ? 15.809 -2.198 -14.073 1.00 83.12 134 LEU A C 1
ATOM 1058 O O . LEU A 1 134 ? 16.837 -2.831 -13.847 1.00 83.12 134 LEU A O 1
ATOM 1062 N N . LYS A 1 135 ? 15.627 -0.950 -13.617 1.00 83.69 135 LYS A N 1
ATOM 1063 C CA . LYS A 1 135 ? 16.655 -0.213 -12.857 1.00 83.69 135 LYS A CA 1
ATOM 1064 C C . LYS A 1 135 ? 16.993 -0.885 -11.528 1.00 83.69 135 LYS A C 1
ATOM 1066 O O . LYS A 1 135 ? 18.156 -0.928 -11.141 1.00 83.69 135 LYS A O 1
ATOM 1071 N N . HIS A 1 136 ? 15.979 -1.409 -10.846 1.00 83.44 136 HIS A N 1
ATOM 1072 C CA . HIS A 1 136 ? 16.113 -2.033 -9.532 1.00 83.44 136 HIS A CA 1
ATOM 1073 C C . HIS A 1 136 ? 16.136 -3.566 -9.581 1.00 83.44 136 HIS A C 1
ATOM 1075 O O . HIS A 1 136 ? 16.198 -4.187 -8.525 1.00 83.44 136 HIS A O 1
ATOM 1081 N N . LYS A 1 137 ? 16.115 -4.174 -10.778 1.00 85.62 137 LYS A N 1
ATOM 1082 C CA . LYS A 1 137 ? 16.056 -5.634 -10.987 1.00 85.62 137 LYS A CA 1
ATOM 1083 C C . LYS A 1 137 ? 14.917 -6.292 -10.195 1.00 85.62 137 LYS A C 1
ATOM 1085 O O . LYS A 1 137 ? 15.104 -7.310 -9.536 1.00 85.62 137 LYS A O 1
ATOM 1090 N N . LEU A 1 138 ? 13.745 -5.666 -10.240 1.00 86.06 138 LEU A N 1
ATOM 1091 C CA . LEU A 1 138 ? 12.531 -6.138 -9.588 1.00 86.06 138 LEU A CA 1
ATOM 1092 C C . LEU A 1 138 ? 11.639 -6.854 -10.596 1.00 86.06 138 LEU A C 1
ATOM 1094 O O . LEU A 1 138 ? 11.593 -6.503 -11.772 1.00 86.06 138 LEU A O 1
ATOM 1098 N N . GLU A 1 139 ? 10.875 -7.813 -10.100 1.00 85.62 139 GLU A N 1
ATOM 1099 C CA . GLU A 1 139 ? 9.843 -8.505 -10.860 1.00 85.62 139 GLU A CA 1
ATOM 1100 C C . GLU A 1 139 ? 8.469 -7.997 -10.414 1.00 85.62 139 GLU A C 1
ATOM 1102 O O . GLU A 1 139 ? 8.059 -8.280 -9.279 1.00 85.62 139 GLU A O 1
ATOM 1107 N N . PRO A 1 140 ? 7.745 -7.243 -11.256 1.00 85.38 140 PRO A N 1
ATOM 1108 C CA . PRO A 1 140 ? 6.473 -6.686 -10.841 1.00 85.38 140 PRO A CA 1
ATOM 1109 C C . PRO A 1 140 ? 5.363 -7.739 -10.743 1.00 85.38 140 PRO A C 1
ATOM 1111 O O . PRO A 1 140 ? 5.325 -8.717 -11.485 1.00 85.38 140 PRO A O 1
ATOM 1114 N N . TYR A 1 141 ? 4.445 -7.519 -9.803 1.00 85.19 141 TYR A N 1
ATOM 1115 C CA . TYR A 1 141 ? 3.222 -8.299 -9.617 1.00 85.19 141 TYR A CA 1
ATOM 1116 C C . TYR A 1 141 ? 2.102 -7.808 -10.523 1.00 85.19 141 TYR A C 1
ATOM 1118 O O . TYR A 1 141 ? 1.326 -8.610 -11.038 1.00 85.19 141 TYR A O 1
ATOM 1126 N N . VAL A 1 142 ? 2.016 -6.493 -10.714 1.00 83.75 142 VAL A N 1
ATOM 1127 C CA . VAL A 1 142 ? 0.935 -5.853 -11.461 1.00 83.75 142 VAL A CA 1
ATOM 1128 C C . VAL A 1 142 ? 1.392 -4.535 -12.056 1.00 83.75 142 VAL A C 1
ATOM 1130 O O . VAL A 1 142 ? 2.201 -3.820 -11.459 1.00 83.75 142 VAL A O 1
ATOM 1133 N N . VAL A 1 143 ? 0.842 -4.213 -13.222 1.00 78.38 143 VAL A N 1
ATOM 1134 C CA . VAL A 1 143 ? 0.887 -2.868 -13.795 1.00 78.38 143 VAL A CA 1
ATOM 1135 C C . VAL A 1 143 ? -0.535 -2.328 -13.842 1.00 78.38 143 VAL A C 1
ATOM 1137 O O . VAL A 1 143 ? -1.403 -2.903 -14.498 1.00 78.38 143 VAL A O 1
ATOM 1140 N N . HIS A 1 144 ? -0.769 -1.221 -13.145 1.00 74.88 144 HIS A N 1
ATOM 1141 C CA . HIS A 1 144 ? -1.992 -0.442 -13.231 1.00 74.88 144 HIS A CA 1
ATOM 1142 C C . HIS A 1 144 ? -1.788 0.715 -14.207 1.00 74.88 144 HIS A C 1
ATOM 1144 O O . HIS A 1 144 ? -0.980 1.608 -13.959 1.00 74.88 144 HIS A O 1
ATOM 1150 N N . ALA A 1 145 ? -2.499 0.721 -15.334 1.00 60.16 145 ALA A N 1
ATOM 1151 C CA . ALA A 1 145 ? -2.336 1.747 -16.363 1.00 60.16 145 ALA A CA 1
ATOM 1152 C C . ALA A 1 145 ? -3.051 3.075 -16.014 1.00 60.16 145 ALA A C 1
ATOM 1154 O O . ALA A 1 145 ? -3.874 3.568 -16.786 1.00 60.16 145 ALA A O 1
ATOM 1155 N N . THR A 1 146 ? -2.724 3.685 -14.871 1.00 51.81 146 THR A N 1
ATOM 1156 C CA . THR A 1 146 ? -3.168 5.040 -14.510 1.00 51.81 146 THR A CA 1
ATOM 1157 C C . THR A 1 146 ? -2.321 6.130 -15.169 1.00 51.81 146 THR A C 1
ATOM 1159 O O 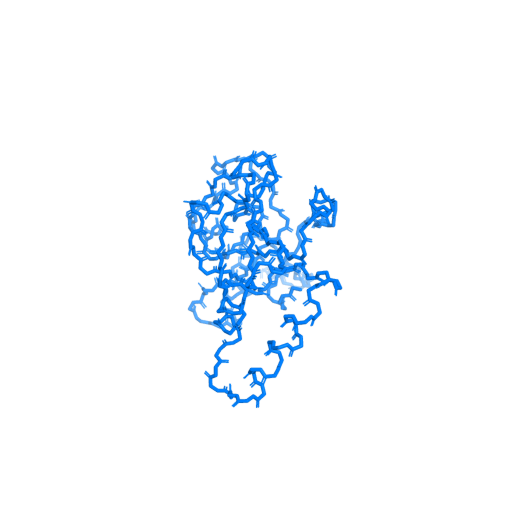. THR A 1 146 ? -1.122 5.960 -15.398 1.00 51.81 146 THR A O 1
ATOM 1162 N N . PHE A 1 147 ? -2.975 7.255 -15.493 1.00 40.12 147 PHE A N 1
ATOM 1163 C CA . PHE A 1 147 ? -2.421 8.454 -16.144 1.00 40.12 147 PHE A CA 1
ATOM 1164 C C . PHE A 1 147 ? -1.848 8.260 -17.561 1.00 40.12 147 PHE A C 1
ATOM 1166 O O . PHE A 1 147 ? -0.688 8.572 -17.832 1.00 40.12 147 PHE A O 1
ATOM 1173 N N . GLN A 1 148 ? -2.683 7.823 -18.510 1.00 33.38 148 GLN A N 1
ATOM 1174 C CA . GLN A 1 148 ? -2.402 8.025 -19.937 1.00 33.38 148 GLN A CA 1
ATOM 1175 C C . GLN A 1 148 ? -3.482 8.890 -20.586 1.00 33.38 148 GLN A C 1
ATOM 1177 O O . GLN A 1 148 ? -4.658 8.530 -20.634 1.00 33.38 148 GLN A O 1
ATOM 1182 N N . PHE A 1 149 ? -3.047 10.054 -21.070 1.00 32.41 149 PHE A N 1
ATOM 1183 C CA . PHE A 1 149 ? -3.800 10.932 -21.959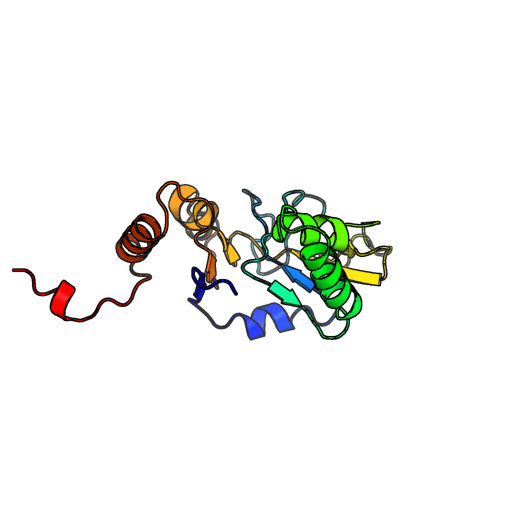 1.00 32.41 149 PHE A CA 1
ATOM 1184 C C . PHE A 1 149 ? -4.255 10.097 -23.173 1.00 32.41 149 PHE A C 1
ATOM 1186 O O . PHE A 1 149 ? -3.404 9.482 -23.816 1.00 32.41 149 PHE A O 1
ATOM 1193 N N . SER A 1 150 ? -5.563 10.079 -23.474 1.00 33.72 150 SER A N 1
ATOM 1194 C CA . SER A 1 150 ? -6.240 9.392 -24.613 1.00 33.72 150 SER A CA 1
ATOM 1195 C C . SER A 1 150 ? -7.079 8.124 -24.335 1.00 33.72 150 SER A C 1
ATOM 1197 O O . SER A 1 150 ? -7.408 7.396 -25.270 1.00 33.72 150 SER A O 1
ATOM 1199 N N . GLY A 1 151 ? -7.515 7.864 -23.097 1.00 44.91 151 GLY A N 1
ATOM 1200 C CA . GLY A 1 151 ? -8.593 6.887 -22.835 1.00 44.91 151 GLY A CA 1
ATOM 1201 C C . GLY A 1 151 ? -8.275 5.415 -23.178 1.00 44.91 151 GLY A C 1
ATOM 1202 O O . GLY A 1 151 ? -7.116 5.006 -23.240 1.00 44.91 151 GLY A O 1
ATOM 1203 N N . THR A 1 152 ? -9.322 4.595 -23.348 1.00 43.00 152 THR A N 1
ATOM 1204 C CA . THR A 1 152 ? -9.281 3.115 -23.456 1.00 43.00 152 THR A CA 1
ATOM 1205 C C . THR A 1 152 ? -8.492 2.581 -24.666 1.00 43.00 152 THR A C 1
ATOM 1207 O O . THR A 1 152 ? -7.910 1.501 -24.592 1.00 43.00 152 THR A O 1
ATOM 1210 N N . GLU A 1 153 ? -8.406 3.333 -25.768 1.00 44.25 153 GLU A N 1
ATOM 1211 C CA . GLU A 1 153 ? -7.648 2.938 -26.972 1.00 44.25 153 GLU A CA 1
ATOM 1212 C C . GLU A 1 153 ? -6.125 3.043 -26.776 1.00 44.25 153 GLU A C 1
ATOM 1214 O O . GLU A 1 153 ? -5.382 2.132 -27.151 1.00 44.25 153 GLU A O 1
ATOM 1219 N N . GLY A 1 154 ? -5.649 4.106 -26.113 1.00 44.06 154 GLY A N 1
ATOM 1220 C CA . GLY A 1 154 ? -4.223 4.285 -25.809 1.00 44.06 154 GLY A CA 1
ATOM 1221 C C . GLY A 1 154 ? -3.695 3.250 -24.810 1.00 44.06 154 GLY A C 1
ATOM 1222 O O . GLY A 1 154 ? -2.574 2.756 -24.950 1.00 44.06 154 GLY A O 1
ATOM 1223 N N . LYS A 1 155 ? -4.543 2.846 -23.852 1.00 43.81 155 LYS A N 1
ATOM 1224 C CA . LYS A 1 155 ? -4.250 1.779 -22.878 1.00 43.81 155 LYS A CA 1
ATOM 1225 C C . LYS A 1 155 ? -3.974 0.440 -23.570 1.00 43.81 155 LYS A C 1
ATOM 1227 O O . LYS A 1 155 ? -2.979 -0.211 -23.256 1.00 43.81 155 LYS A O 1
ATOM 1232 N N . ARG A 1 156 ? -4.799 0.072 -24.559 1.00 49.97 156 ARG A N 1
ATOM 1233 C CA . ARG A 1 156 ? -4.642 -1.167 -25.340 1.00 49.97 156 ARG A CA 1
ATOM 1234 C C . ARG A 1 156 ? -3.369 -1.166 -26.184 1.00 49.97 156 ARG A C 1
ATOM 1236 O O . ARG A 1 156 ? -2.643 -2.154 -26.174 1.00 49.97 156 ARG A O 1
ATOM 1243 N N . HIS A 1 157 ? -3.046 -0.057 -26.850 1.00 46.22 157 HIS A N 1
ATOM 1244 C CA . HIS A 1 157 ? -1.827 0.036 -27.665 1.00 46.22 157 HIS A CA 1
ATOM 1245 C C . HIS A 1 157 ? -0.538 -0.135 -26.843 1.00 46.22 157 HIS A C 1
ATOM 1247 O O . HIS A 1 157 ? 0.350 -0.880 -27.244 1.00 46.22 157 HIS A O 1
ATOM 1253 N N . ARG A 1 158 ? -0.443 0.470 -25.652 1.00 50.28 158 ARG A N 1
ATOM 1254 C CA . ARG A 1 158 ? 0.753 0.351 -24.793 1.00 50.28 158 ARG A CA 1
ATOM 1255 C C . ARG A 1 158 ? 0.890 -0.997 -24.089 1.00 50.28 158 ARG A C 1
ATOM 1257 O O . ARG A 1 158 ? 2.009 -1.481 -23.925 1.00 50.28 158 ARG A O 1
ATOM 1264 N N . MET A 1 159 ? -0.223 -1.625 -23.698 1.00 49.34 159 MET A N 1
ATOM 1265 C CA . MET A 1 159 ? -0.192 -3.005 -23.195 1.00 49.34 159 MET A CA 1
ATOM 1266 C C . MET A 1 159 ? 0.259 -3.986 -24.291 1.00 49.34 159 MET A C 1
ATOM 1268 O O . MET A 1 159 ? 1.029 -4.899 -23.995 1.00 49.34 159 MET A O 1
ATOM 1272 N N . ARG A 1 160 ? -0.126 -3.743 -25.554 1.00 52.38 160 ARG A N 1
ATOM 1273 C CA . ARG A 1 160 ? 0.349 -4.493 -26.731 1.00 52.38 160 ARG A CA 1
ATOM 1274 C C . ARG A 1 160 ? 1.837 -4.295 -27.014 1.00 52.38 160 ARG A C 1
ATOM 1276 O O . ARG A 1 160 ? 2.544 -5.281 -27.179 1.00 52.38 160 ARG A O 1
ATOM 1283 N N . GLU A 1 161 ? 2.341 -3.059 -26.986 1.00 44.56 161 GLU A N 1
ATOM 1284 C CA . GLU A 1 161 ? 3.779 -2.774 -27.177 1.00 44.56 161 GLU A CA 1
ATOM 1285 C C . GLU A 1 161 ? 4.677 -3.443 -26.126 1.00 44.56 161 GLU A C 1
ATOM 1287 O O . GLU A 1 161 ? 5.856 -3.679 -26.374 1.00 44.56 161 GLU A O 1
ATOM 1292 N N . SER A 1 162 ? 4.130 -3.752 -24.948 1.00 41.09 162 SER A N 1
ATOM 1293 C CA . SER A 1 162 ? 4.862 -4.414 -23.861 1.00 41.09 162 SER A CA 1
ATOM 1294 C C . SER A 1 162 ? 4.525 -5.899 -23.704 1.00 41.09 162 SER A C 1
ATOM 1296 O O . SER A 1 162 ? 4.927 -6.494 -22.709 1.00 41.09 162 SER A O 1
ATOM 1298 N N . MET A 1 163 ? 3.810 -6.502 -24.665 1.00 52.22 163 MET A N 1
ATOM 1299 C CA . MET A 1 163 ? 3.413 -7.923 -24.661 1.00 52.22 163 MET A CA 1
ATOM 1300 C C . MET A 1 163 ? 2.590 -8.348 -23.429 1.00 52.22 163 MET A C 1
ATOM 1302 O O . MET A 1 163 ? 2.561 -9.517 -23.056 1.00 52.22 163 MET A O 1
ATOM 1306 N N . LEU A 1 164 ? 1.910 -7.398 -22.785 1.00 41.66 164 LEU A N 1
ATOM 1307 C CA . LEU A 1 164 ? 1.073 -7.617 -21.599 1.00 41.66 164 LEU A CA 1
ATOM 1308 C C . LEU A 1 164 ? -0.408 -7.823 -21.959 1.00 41.66 164 LEU A C 1
ATOM 1310 O O . LEU A 1 164 ? -1.260 -7.877 -21.075 1.00 41.66 164 LEU A O 1
ATOM 1314 N N . TRP A 1 165 ? -0.717 -7.919 -23.254 1.00 40.41 165 TRP A N 1
ATOM 1315 C CA . TRP A 1 165 ? -2.059 -8.119 -23.786 1.00 40.41 165 TRP A CA 1
ATOM 1316 C C . TRP A 1 165 ? -2.114 -9.405 -24.613 1.00 40.41 165 TRP A C 1
ATOM 1318 O O . TRP A 1 165 ? -1.278 -9.611 -25.490 1.00 40.41 165 TRP A O 1
ATOM 1328 N N . VAL A 1 166 ? -3.099 -10.263 -24.341 1.00 44.78 166 VAL A N 1
ATOM 1329 C CA . VAL A 1 166 ? -3.362 -11.462 -25.147 1.00 44.78 166 VAL A CA 1
ATOM 1330 C C . VAL A 1 166 ? -4.299 -11.061 -26.284 1.00 44.78 166 VAL A C 1
ATOM 1332 O O . VAL A 1 166 ? -5.497 -10.877 -26.069 1.00 44.78 166 VAL A O 1
ATOM 1335 N N . ASP A 1 167 ? -3.756 -10.882 -27.487 1.00 45.00 167 ASP A N 1
ATOM 1336 C CA . ASP A 1 167 ? -4.568 -10.698 -28.693 1.00 45.00 167 ASP A CA 1
ATOM 1337 C C . ASP A 1 167 ? -5.061 -12.061 -29.238 1.00 45.00 167 ASP A C 1
ATOM 1339 O O . ASP A 1 167 ? -4.355 -13.068 -29.115 1.00 45.00 167 ASP A O 1
ATOM 1343 N N . PRO A 1 168 ? -6.259 -12.129 -29.855 1.00 43.38 168 PRO A N 1
ATOM 1344 C CA . PRO A 1 168 ? -6.676 -13.283 -30.651 1.00 43.38 168 PRO A CA 1
ATOM 1345 C C . PRO A 1 168 ? -5.663 -13.573 -31.779 1.00 43.38 168 PRO A C 1
ATOM 1347 O O . PRO A 1 168 ? -5.079 -12.624 -32.314 1.00 43.38 168 PRO A O 1
ATOM 1350 N N . PRO A 1 169 ? -5.481 -14.843 -32.198 1.00 52.28 169 PRO A N 1
ATOM 1351 C CA . PRO A 1 169 ? -4.460 -15.240 -33.180 1.00 52.28 169 PRO A CA 1
ATOM 1352 C C . PRO A 1 169 ? -4.481 -14.431 -34.487 1.00 52.28 169 PRO A C 1
ATOM 1354 O O . PRO A 1 169 ? -3.434 -14.182 -35.084 1.00 52.28 169 PRO A O 1
ATOM 1357 N N . ASP A 1 170 ? -5.660 -13.963 -34.900 1.00 52.84 170 ASP A N 1
ATOM 1358 C CA . ASP A 1 170 ? -5.885 -13.249 -36.161 1.00 52.84 170 ASP A CA 1
ATOM 1359 C C . ASP A 1 170 ? -5.171 -11.890 -36.254 1.00 52.84 170 ASP A C 1
ATOM 1361 O O . ASP A 1 170 ? -5.048 -11.330 -37.343 1.00 52.84 170 ASP A O 1
ATOM 1365 N N . TYR A 1 171 ? -4.672 -11.344 -35.139 1.00 50.59 171 TYR A N 1
ATOM 1366 C CA . TYR A 1 171 ? -3.913 -10.092 -35.148 1.00 50.59 171 TYR A CA 1
ATOM 1367 C C . TYR A 1 171 ? -2.461 -10.270 -35.630 1.00 50.59 171 TYR A C 1
ATOM 1369 O O . TYR A 1 171 ? -1.909 -9.359 -36.244 1.00 50.59 171 TYR A O 1
ATOM 1377 N N . TYR A 1 172 ? -1.859 -11.448 -35.425 1.00 47.22 172 TYR A N 1
ATOM 1378 C CA . TYR A 1 172 ? -0.499 -11.759 -35.895 1.00 47.22 172 TYR A CA 1
ATOM 1379 C C . TYR A 1 172 ? -0.461 -12.247 -37.350 1.00 47.22 172 TYR A C 1
ATOM 1381 O O . TYR A 1 172 ? 0.610 -12.327 -37.946 1.00 47.22 172 TYR A O 1
ATOM 1389 N N . ASN A 1 173 ? -1.629 -12.518 -37.938 1.00 46.56 173 ASN A N 1
ATOM 1390 C CA . ASN A 1 173 ? -1.787 -12.980 -39.315 1.00 46.56 173 ASN A CA 1
ATOM 1391 C C . ASN A 1 173 ? -2.241 -11.854 -40.251 1.00 46.56 173 ASN A C 1
ATOM 1393 O O . ASN A 1 173 ? -3.180 -12.009 -41.031 1.00 46.56 173 ASN A O 1
ATOM 1397 N N . ARG A 1 174 ? -1.559 -10.710 -40.197 1.00 42.41 174 ARG A N 1
ATOM 1398 C CA . ARG A 1 174 ? -1.575 -9.759 -41.313 1.00 42.41 174 ARG A CA 1
ATOM 1399 C C . ARG A 1 174 ? -0.202 -9.772 -41.968 1.00 42.41 174 ARG A C 1
ATOM 1401 O O . ARG A 1 174 ? 0.679 -9.004 -41.598 1.00 42.41 174 ARG A O 1
ATOM 1408 N N . SER A 1 175 ? -0.054 -10.737 -42.873 1.00 45.00 175 SER A N 1
ATOM 1409 C CA . SER A 1 175 ? 0.903 -10.719 -43.984 1.00 45.00 175 SER A CA 1
ATOM 1410 C C . SER A 1 175 ? 0.796 -9.431 -44.789 1.00 45.00 175 SER A C 1
ATOM 1412 O O . SER A 1 175 ? -0.367 -9.020 -45.020 1.00 45.00 175 SER A O 1
#

InterPro domains:
  IPR005069 Nucleotide-diphospho-sugar transferase [PF03407] (1-159)
  IPR053250 Glycosyltransferase 77 domain-containing protein [PTHR46936] (1-173)

pLDDT: mean 76.64, std 17.58, range [32.41, 95.31]

Organism: NCBI:txid1411642

Radius of gyration: 17.34 Å; chains: 1; bounding box: 40×30×62 Å

Secondary structure (DSSP, 8-state):
--TTEEESS--HHHHHT-TT-SEEEEE--SS---SSSPPPPTTT--SPEEEEEEEE-GGGHHHHHHHHHHHHH-TTS-HHHHHHHHHHTT-EE-SSTT-TT--EEETTTTEEEEEPPTTTEEEHIIIIIS-HHHHHT---SEEE----TTHHHHHHHHHHHTT-S---GGGT---